Protein AF-A0A9N8W349-F1 (afdb_monomer_lite)

Organism: NCBI:txid60492

pLDDT: mean 71.84, std 16.45, range [30.66, 89.06]

Foldseek 3Di:
DDDDDPDDDDPPQQFFQHPLLVVQCVVVVFAADSVDSAFRGDDPLETETEGAAEDDPVSVVVSVVVDDPRGAYEYAYCHYDPVCVPPDDPRYHYHHRDVVSVVVVVVD

Secondary structure (DSSP, 8-state):
-----TT-----TTTSSSHHHHHHHHHTT-EE-TT-SS-SEEETTEEEEEEEEEE-HHHHHHHHHHS-TT-EEEEEEEEE-HHHHT--BTTEEEEEPPHHHHHHHTT-

Radius of gyration: 13.3 Å; chains: 1; bounding box: 29×31×35 Å

Sequence (108 aa):
MFDIHSGIICIAEHALNGKLAKLVATQLEYDYQPDNEHFCGKKGDVLLAVVDGMLTEGLINFLLNSMEKDKFLEIAALAVDPDLENKKFNNVKIGKVPNNILQHYARI

Structure (mmCIF, N/CA/C/O backbone):
data_AF-A0A9N8W349-F1
#
_entry.id   AF-A0A9N8W349-F1
#
loop_
_atom_site.group_PDB
_atom_site.id
_atom_site.type_symbol
_atom_site.label_atom_id
_atom_site.label_alt_id
_atom_site.label_comp_id
_atom_site.label_asym_id
_atom_site.label_entity_id
_atom_site.label_seq_id
_atom_site.pdbx_PDB_ins_code
_atom_site.Cartn_x
_atom_site.Cartn_y
_atom_site.Cartn_z
_atom_site.occupancy
_atom_site.B_iso_or_equiv
_atom_site.auth_seq_id
_atom_site.auth_comp_id
_atom_site.auth_asym_id
_atom_site.auth_atom_id
_atom_site.pdbx_PDB_model_num
ATOM 1 N N . MET A 1 1 ? 4.325 5.483 -25.857 1.00 35.94 1 MET A N 1
ATOM 2 C CA . MET A 1 1 ? 4.867 6.853 -25.957 1.00 35.94 1 MET A CA 1
ATOM 3 C C . MET A 1 1 ? 4.936 7.358 -24.530 1.00 35.94 1 MET A C 1
ATOM 5 O O . MET A 1 1 ? 3.895 7.406 -23.894 1.00 35.94 1 MET A O 1
ATOM 9 N N . PHE A 1 2 ? 6.138 7.534 -23.984 1.00 41.00 2 PHE A N 1
ATOM 10 C CA . PHE A 1 2 ? 6.337 7.947 -22.592 1.00 41.00 2 PHE A CA 1
ATOM 11 C C . PHE A 1 2 ? 6.650 9.436 -22.605 1.00 41.00 2 PHE A C 1
ATOM 13 O O . PHE A 1 2 ? 7.668 9.829 -23.174 1.00 41.00 2 PHE A O 1
ATOM 20 N N . ASP A 1 3 ? 5.752 10.239 -22.047 1.00 30.66 3 ASP A N 1
ATOM 21 C CA . ASP A 1 3 ? 5.934 11.680 -21.935 1.00 30.66 3 ASP A CA 1
ATOM 22 C C . ASP A 1 3 ? 6.421 11.996 -20.519 1.00 30.66 3 ASP A C 1
ATOM 24 O O . ASP A 1 3 ? 5.766 11.674 -19.527 1.00 30.66 3 ASP A O 1
ATOM 28 N N . ILE A 1 4 ? 7.640 12.525 -20.432 1.00 46.28 4 ILE A N 1
ATOM 29 C CA . ILE A 1 4 ? 8.297 12.890 -19.179 1.00 46.28 4 ILE A CA 1
ATOM 30 C C . ILE A 1 4 ? 8.110 14.393 -19.019 1.00 46.28 4 ILE A C 1
ATOM 32 O O . ILE A 1 4 ? 8.878 15.173 -19.576 1.00 46.28 4 ILE A O 1
ATOM 36 N N . HIS A 1 5 ? 7.118 14.799 -18.232 1.00 31.69 5 HIS A N 1
ATOM 37 C CA . HIS A 1 5 ? 6.961 16.183 -17.802 1.00 31.69 5 HIS A CA 1
ATOM 38 C C . HIS A 1 5 ? 6.812 16.227 -16.274 1.00 31.69 5 HIS A C 1
ATOM 40 O O . HIS A 1 5 ? 5.848 15.728 -15.708 1.00 31.69 5 HIS A O 1
ATOM 46 N N . SER A 1 6 ? 7.810 16.825 -15.617 1.00 33.75 6 SER A N 1
ATOM 47 C CA . SER A 1 6 ? 7.753 17.408 -14.270 1.00 33.75 6 SER A CA 1
ATOM 48 C C . SER A 1 6 ? 6.986 16.634 -13.189 1.00 33.75 6 SER A C 1
ATOM 50 O O . SER A 1 6 ? 5.827 16.928 -12.930 1.00 33.75 6 SER A O 1
ATOM 52 N N . GLY A 1 7 ? 7.659 15.729 -12.468 1.00 39.03 7 GLY A N 1
ATOM 53 C CA . GLY A 1 7 ? 7.273 15.340 -11.098 1.00 39.03 7 GLY A CA 1
ATOM 54 C C . GLY A 1 7 ? 5.860 14.771 -10.882 1.00 39.03 7 GLY A C 1
ATOM 55 O O . GLY A 1 7 ? 5.415 14.716 -9.737 1.00 39.03 7 GLY A O 1
ATOM 56 N N . ILE A 1 8 ? 5.147 14.358 -11.933 1.00 30.77 8 ILE A N 1
ATOM 57 C CA . ILE A 1 8 ? 3.734 13.976 -11.870 1.00 30.77 8 ILE A CA 1
ATOM 58 C C . ILE A 1 8 ? 3.502 12.665 -12.638 1.00 30.77 8 ILE A C 1
ATOM 60 O O . ILE A 1 8 ? 3.690 12.581 -13.844 1.00 30.77 8 ILE A O 1
ATOM 64 N N . ILE A 1 9 ? 3.085 11.659 -11.861 1.00 41.50 9 ILE A N 1
ATOM 65 C CA . ILE A 1 9 ? 2.110 10.598 -12.163 1.00 41.50 9 ILE A CA 1
ATOM 66 C C . ILE A 1 9 ? 2.326 9.832 -13.479 1.00 41.50 9 ILE A C 1
ATOM 68 O O . ILE A 1 9 ? 1.770 10.171 -14.519 1.00 41.50 9 ILE A O 1
ATOM 72 N N . CYS A 1 10 ? 3.006 8.686 -13.389 1.00 32.94 10 CYS A N 1
ATOM 73 C CA . CYS A 1 10 ? 2.864 7.628 -14.386 1.00 32.94 10 CYS A CA 1
ATOM 74 C C . CYS A 1 10 ? 1.788 6.641 -13.909 1.00 32.94 10 CYS A C 1
ATOM 76 O O . CYS A 1 10 ? 2.094 5.572 -13.382 1.00 32.94 10 CYS A O 1
ATOM 78 N N . ILE A 1 11 ? 0.510 7.002 -14.071 1.00 42.56 11 ILE A N 1
ATOM 79 C CA . ILE A 1 11 ? -0.534 5.982 -14.216 1.00 42.56 11 ILE A CA 1
ATOM 80 C C . ILE A 1 11 ? -0.391 5.509 -15.657 1.00 42.56 11 ILE A C 1
ATOM 82 O O . ILE A 1 11 ? -1.060 5.999 -16.561 1.00 42.56 11 ILE A O 1
ATOM 86 N N . ALA A 1 12 ? 0.553 4.603 -15.907 1.00 40.69 12 ALA A N 1
ATOM 87 C CA . ALA A 1 12 ? 0.427 3.817 -17.116 1.00 40.69 12 ALA A CA 1
ATOM 88 C C . ALA A 1 12 ? -0.868 3.014 -16.947 1.00 40.69 12 ALA A C 1
ATOM 90 O O . ALA A 1 12 ? -1.053 2.367 -15.917 1.00 40.69 12 ALA A O 1
ATOM 91 N N . GLU A 1 13 ? -1.737 3.007 -17.953 1.00 38.84 13 GLU A N 1
ATOM 92 C CA . GLU A 1 13 ? -2.923 2.135 -18.045 1.00 38.84 13 GLU A CA 1
ATOM 93 C C . GLU A 1 13 ? -2.604 0.638 -17.791 1.00 38.84 13 GLU A C 1
ATOM 95 O O . GLU A 1 13 ? -3.498 -0.182 -17.617 1.00 38.84 13 GLU A O 1
ATOM 100 N N . HIS A 1 14 ? -1.317 0.275 -17.712 1.00 38.00 14 HIS A N 1
ATOM 101 C CA . HIS A 1 14 ? -0.791 -1.047 -17.376 1.00 38.00 14 HIS A CA 1
ATOM 102 C C . HIS A 1 14 ? -0.240 -1.202 -15.937 1.00 38.00 14 HIS A C 1
ATOM 104 O O . HIS A 1 14 ? 0.042 -2.321 -15.515 1.00 38.00 14 HIS A O 1
ATOM 110 N N . ALA A 1 15 ? -0.045 -0.114 -15.183 1.00 48.66 15 ALA A N 1
ATOM 111 C CA . ALA A 1 15 ? 0.675 -0.103 -13.902 1.00 48.66 15 ALA A CA 1
ATOM 112 C C . ALA A 1 15 ? -0.211 -0.418 -12.687 1.00 48.66 15 ALA A C 1
ATOM 114 O O . ALA A 1 15 ? 0.281 -1.002 -11.726 1.00 48.66 15 ALA A O 1
ATOM 115 N N . LEU A 1 16 ? -1.508 -0.089 -12.741 1.00 51.12 16 LEU A N 1
ATOM 116 C CA . LEU A 1 16 ? -2.462 -0.444 -11.683 1.00 51.12 16 LEU A CA 1
ATOM 117 C C . LEU A 1 16 ? -3.071 -1.835 -11.924 1.00 51.12 16 LEU A C 1
ATOM 119 O O . LEU A 1 16 ? -3.204 -2.604 -10.990 1.00 51.12 16 LEU A O 1
ATOM 123 N N . ASN A 1 17 ? -3.343 -2.243 -13.166 1.00 52.22 17 ASN A N 1
ATOM 124 C CA . ASN A 1 17 ? -3.980 -3.540 -13.468 1.00 52.22 17 ASN A CA 1
ATOM 125 C C . ASN A 1 17 ? -3.067 -4.533 -14.212 1.00 52.22 17 ASN A C 1
ATOM 127 O O . ASN A 1 17 ? -3.532 -5.430 -14.912 1.00 52.22 17 ASN A O 1
ATOM 131 N N . GLY A 1 18 ? -1.749 -4.391 -14.056 1.00 58.19 18 GLY A N 1
ATOM 132 C CA . GLY A 1 18 ? -0.754 -5.251 -14.700 1.00 58.19 18 GLY A CA 1
ATOM 133 C C . GLY A 1 18 ? -0.558 -6.621 -14.037 1.00 58.19 18 GLY A C 1
ATOM 134 O O . GLY A 1 18 ? -1.143 -6.952 -13.001 1.00 58.19 18 GLY A O 1
ATOM 135 N N . LYS A 1 19 ? 0.357 -7.424 -14.603 1.00 69.44 19 LYS A N 1
ATOM 136 C CA . LYS A 1 19 ? 0.791 -8.717 -14.028 1.00 69.44 19 LYS A CA 1
ATOM 137 C C . LYS A 1 19 ? 1.229 -8.593 -12.564 1.00 69.44 19 LYS A C 1
ATOM 139 O O . LYS A 1 19 ? 0.961 -9.507 -11.786 1.00 69.44 19 LYS A O 1
ATOM 144 N N . LEU A 1 20 ? 1.870 -7.480 -12.192 1.00 72.44 20 LEU A N 1
ATOM 145 C CA . LEU A 1 20 ? 2.313 -7.228 -10.820 1.00 72.44 20 LEU A CA 1
ATOM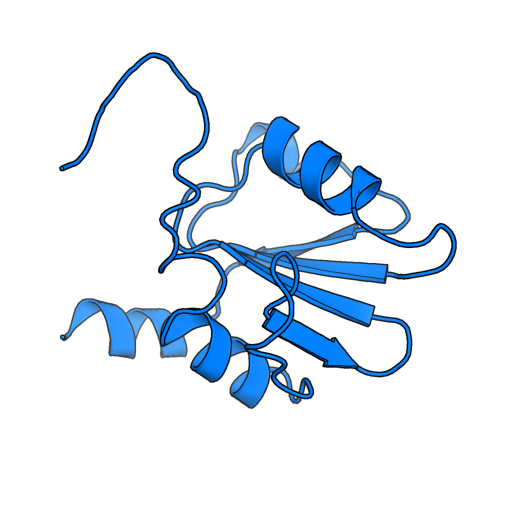 146 C C . LEU A 1 20 ? 1.130 -7.202 -9.850 1.00 72.44 20 LEU A C 1
ATOM 148 O O . LEU A 1 20 ? 1.149 -7.885 -8.830 1.00 72.44 20 LEU A O 1
ATOM 152 N N . ALA A 1 21 ? 0.073 -6.481 -10.213 1.00 75.50 21 ALA A N 1
ATOM 153 C CA . ALA A 1 21 ? -1.114 -6.335 -9.393 1.00 75.50 21 ALA A CA 1
ATOM 154 C C . ALA A 1 21 ? -1.816 -7.671 -9.141 1.00 75.50 21 ALA A C 1
ATOM 156 O O . ALA A 1 21 ? -2.150 -7.995 -8.003 1.00 75.50 21 ALA A O 1
ATOM 157 N N . LYS A 1 22 ? -1.936 -8.503 -10.182 1.00 77.50 22 LYS A N 1
ATOM 158 C CA . LYS A 1 22 ? -2.469 -9.864 -10.061 1.00 77.50 22 LYS A CA 1
ATOM 159 C C . LYS A 1 22 ? -1.627 -10.735 -9.127 1.00 77.50 22 LYS A C 1
ATOM 161 O O . LYS A 1 22 ? -2.180 -11.460 -8.302 1.00 77.50 22 LYS A O 1
ATOM 166 N N . LEU A 1 23 ? -0.301 -10.681 -9.253 1.00 80.38 23 LEU A N 1
ATOM 167 C CA . LEU A 1 23 ? 0.616 -11.467 -8.423 1.00 80.38 23 LEU A CA 1
ATOM 168 C C . LEU A 1 23 ? 0.550 -11.040 -6.950 1.00 80.38 23 LEU A C 1
ATOM 170 O O . LEU A 1 23 ? 0.465 -11.896 -6.072 1.00 80.38 23 LEU A O 1
ATOM 174 N N . VAL A 1 24 ? 0.539 -9.732 -6.684 1.00 81.12 24 VAL A N 1
ATOM 175 C CA . VAL A 1 24 ? 0.420 -9.177 -5.329 1.00 81.12 24 VAL A CA 1
ATOM 176 C C . VAL A 1 24 ? -0.948 -9.492 -4.728 1.00 81.12 24 VAL A C 1
ATOM 178 O O . VAL A 1 24 ? -1.004 -9.977 -3.603 1.00 81.12 24 VAL A O 1
ATOM 181 N N . ALA A 1 25 ? -2.036 -9.298 -5.478 1.00 82.81 25 ALA A N 1
ATOM 182 C CA . ALA A 1 25 ? -3.381 -9.648 -5.028 1.00 82.81 25 ALA A CA 1
ATOM 183 C C . ALA A 1 25 ? -3.481 -11.139 -4.684 1.00 82.81 25 ALA A C 1
ATOM 185 O O . ALA A 1 25 ? -3.957 -11.490 -3.611 1.00 82.81 25 ALA A O 1
ATOM 186 N N . THR A 1 26 ? -2.937 -12.011 -5.538 1.00 83.75 26 THR A N 1
ATOM 187 C CA . THR A 1 26 ? -2.893 -13.459 -5.283 1.00 83.75 26 THR A CA 1
ATOM 188 C C . THR A 1 26 ? -2.090 -13.780 -4.022 1.00 83.75 26 THR A C 1
ATOM 190 O O . THR A 1 26 ? -2.525 -14.580 -3.201 1.00 83.75 26 THR A O 1
ATOM 193 N N . GLN A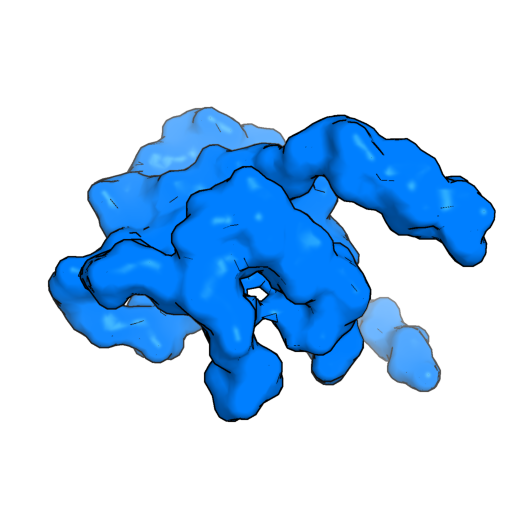 1 27 ? -0.924 -13.153 -3.842 1.00 82.62 27 GLN A N 1
ATOM 194 C CA . GLN A 1 27 ? -0.053 -13.421 -2.697 1.00 82.62 27 GLN A CA 1
ATOM 195 C C . GLN A 1 27 ? -0.623 -12.908 -1.369 1.00 82.62 27 GLN A C 1
ATOM 197 O O . GLN A 1 27 ? -0.394 -13.526 -0.334 1.00 82.62 27 GLN A O 1
ATOM 202 N N . LEU A 1 28 ? -1.350 -11.793 -1.395 1.00 80.69 28 LEU A N 1
ATOM 203 C CA . LEU A 1 28 ? -2.013 -11.215 -0.225 1.00 80.69 28 LEU A CA 1
ATOM 204 C C . LEU A 1 28 ? -3.440 -11.763 -0.015 1.00 80.69 28 LEU A C 1
ATOM 206 O O . LEU A 1 28 ? -4.142 -11.340 0.910 1.00 80.69 28 LEU A O 1
ATOM 210 N N . GLU A 1 29 ? -3.866 -12.707 -0.861 1.00 85.06 29 GLU A N 1
ATOM 211 C CA . GLU A 1 29 ? -5.195 -13.328 -0.850 1.00 85.06 29 GLU A CA 1
ATOM 212 C C . GLU A 1 29 ? -6.332 -12.295 -0.956 1.00 85.06 29 GLU A C 1
ATOM 214 O O . GLU A 1 29 ? -7.316 -12.342 -0.213 1.00 85.06 29 GLU A O 1
ATOM 219 N N . TYR A 1 30 ? -6.163 -11.315 -1.844 1.00 86.19 30 TYR A N 1
ATOM 220 C CA . TYR A 1 30 ? -7.209 -10.382 -2.255 1.00 86.19 30 TYR A CA 1
ATOM 221 C C . TYR A 1 30 ? -7.963 -10.934 -3.463 1.00 86.19 30 TYR A C 1
ATOM 223 O O . TYR A 1 30 ? -7.381 -11.569 -4.345 1.00 86.19 30 TYR A O 1
ATOM 231 N N . ASP A 1 31 ? -9.254 -10.624 -3.531 1.00 84.69 31 ASP A N 1
ATOM 232 C CA . ASP A 1 31 ? -10.062 -10.860 -4.720 1.00 84.69 31 ASP A CA 1
ATOM 233 C C . ASP A 1 31 ? -9.618 -9.876 -5.808 1.00 84.69 31 ASP A C 1
ATOM 235 O O . ASP A 1 31 ? -9.779 -8.667 -5.644 1.00 84.69 31 ASP A O 1
ATOM 239 N N . TYR A 1 32 ? -8.963 -10.371 -6.861 1.00 80.69 32 TYR A N 1
ATOM 240 C CA . TYR A 1 32 ? -8.403 -9.536 -7.928 1.00 80.69 32 TYR A CA 1
ATOM 241 C C . TYR A 1 32 ? -9.519 -9.009 -8.840 1.00 80.69 32 TYR A C 1
ATOM 243 O O . TYR A 1 32 ? -10.224 -9.794 -9.473 1.00 80.69 32 TYR A O 1
ATOM 251 N N . GLN A 1 33 ? -9.648 -7.685 -8.932 1.00 79.25 33 GLN A N 1
ATOM 252 C CA . GLN A 1 33 ? -10.712 -6.988 -9.660 1.00 79.25 33 GLN A CA 1
ATOM 253 C C . GLN A 1 33 ? -10.116 -6.140 -10.790 1.00 79.25 33 GLN A C 1
ATOM 255 O O . GLN A 1 33 ? -9.899 -4.945 -10.607 1.00 79.25 33 GLN A O 1
ATOM 260 N N . PRO A 1 34 ? -9.846 -6.734 -11.967 1.00 67.56 34 PRO A N 1
ATOM 261 C CA . PRO A 1 34 ? -9.229 -6.020 -13.086 1.00 67.56 34 PRO A CA 1
ATOM 262 C C . PRO A 1 34 ? -10.139 -4.951 -13.711 1.00 67.56 34 PRO A C 1
ATOM 264 O O . PRO A 1 34 ? -9.638 -4.051 -14.375 1.00 67.56 34 PRO A O 1
ATOM 267 N N . ASP A 1 35 ? -11.457 -5.047 -13.506 1.00 65.06 35 ASP A N 1
ATOM 268 C CA . ASP A 1 35 ? -12.451 -4.078 -13.993 1.00 65.06 35 ASP A CA 1
ATOM 269 C C . ASP A 1 35 ? -12.469 -2.766 -13.198 1.00 65.06 35 ASP A C 1
ATOM 271 O O . ASP A 1 35 ? -13.100 -1.795 -13.610 1.00 65.06 35 ASP A O 1
ATOM 275 N N . ASN A 1 36 ? -11.800 -2.715 -12.045 1.00 67.50 36 ASN A N 1
ATOM 276 C CA . ASN A 1 36 ? -11.767 -1.516 -11.227 1.00 67.50 36 ASN A CA 1
ATOM 277 C C . ASN A 1 36 ? -10.568 -0.643 -11.632 1.00 67.50 36 ASN A C 1
ATOM 279 O O . ASN A 1 36 ? -9.410 -1.059 -11.589 1.00 67.50 36 ASN A O 1
ATOM 283 N N . GLU A 1 37 ? -10.872 0.581 -12.061 1.00 61.47 37 GLU A N 1
ATOM 284 C CA . GLU A 1 37 ? -9.924 1.556 -12.618 1.00 61.47 37 GLU A CA 1
ATOM 285 C C . GLU A 1 37 ? -8.845 2.012 -11.620 1.00 61.47 37 GLU A C 1
ATOM 287 O O . GLU A 1 37 ? -7.743 2.375 -12.029 1.00 61.47 37 GLU A O 1
ATOM 292 N N . HIS A 1 38 ? -9.127 1.947 -10.315 1.00 70.44 38 HIS A N 1
ATOM 293 C CA . HIS A 1 38 ? -8.235 2.460 -9.269 1.00 70.44 38 HIS A CA 1
ATOM 294 C C . HIS A 1 38 ? -7.685 1.378 -8.334 1.00 70.44 38 HIS A C 1
ATOM 296 O O . HIS A 1 38 ? -6.618 1.561 -7.744 1.00 70.44 38 HIS A O 1
ATOM 302 N N . PHE A 1 39 ? -8.404 0.264 -8.176 1.00 80.31 39 PHE A N 1
ATOM 303 C CA . PHE A 1 39 ? -8.092 -0.758 -7.178 1.00 80.31 39 PHE A CA 1
ATOM 304 C C . PHE A 1 39 ? -7.995 -2.129 -7.825 1.00 80.31 39 PHE A C 1
ATOM 306 O O . PHE A 1 39 ? -8.936 -2.609 -8.434 1.00 80.31 39 PHE A O 1
ATOM 313 N N . CYS A 1 40 ? -6.873 -2.799 -7.629 1.00 78.62 40 CYS A N 1
ATOM 314 C CA . CYS A 1 40 ? -6.589 -4.079 -8.261 1.00 78.62 40 CYS A CA 1
ATOM 315 C C . CYS A 1 40 ? -7.243 -5.247 -7.526 1.00 78.62 40 CYS A C 1
ATOM 317 O O . CYS A 1 40 ? -7.297 -6.356 -8.050 1.00 78.62 40 CYS A O 1
ATOM 319 N N . GLY A 1 41 ? -7.679 -5.047 -6.283 1.00 81.81 41 GLY A N 1
ATOM 320 C CA . GLY A 1 41 ? -8.367 -6.091 -5.548 1.00 81.81 41 GLY A CA 1
ATOM 321 C C . GLY A 1 41 ? -9.077 -5.617 -4.295 1.00 81.81 41 GLY A C 1
ATOM 322 O O . GLY A 1 41 ? -8.910 -4.482 -3.847 1.00 81.81 41 GLY A O 1
ATOM 323 N N . LYS A 1 42 ? -9.890 -6.506 -3.729 1.00 85.81 42 LYS A N 1
ATOM 324 C CA . LYS A 1 42 ? -10.705 -6.236 -2.544 1.00 85.81 42 LYS A CA 1
ATOM 325 C C . LYS A 1 42 ? -10.692 -7.422 -1.584 1.00 85.81 42 LYS A C 1
ATOM 327 O O . LYS A 1 42 ? -10.752 -8.576 -1.999 1.00 85.81 42 LYS A O 1
ATOM 332 N N . LYS A 1 43 ? -10.639 -7.138 -0.285 1.00 87.12 43 LYS A N 1
ATOM 333 C CA . LYS A 1 43 ? -10.740 -8.122 0.796 1.00 87.12 43 LYS A CA 1
ATOM 334 C C . LYS A 1 43 ? -11.607 -7.540 1.909 1.00 87.12 43 LYS A C 1
ATOM 336 O O . LYS A 1 43 ? -11.134 -6.763 2.733 1.00 87.12 43 LYS A O 1
ATOM 341 N N . GLY A 1 44 ? -12.898 -7.877 1.895 1.00 87.44 44 GLY A N 1
ATOM 342 C CA . GLY A 1 44 ? -13.883 -7.246 2.782 1.00 87.44 44 GLY A CA 1
ATOM 343 C C . GLY A 1 44 ? -13.966 -5.738 2.527 1.00 87.44 44 GLY A C 1
ATOM 344 O O . GLY A 1 44 ? -14.255 -5.323 1.404 1.00 87.44 44 GLY A O 1
ATOM 345 N N . ASP A 1 45 ? -13.662 -4.937 3.546 1.00 87.94 45 ASP A N 1
ATOM 346 C CA . ASP A 1 45 ? -13.635 -3.467 3.487 1.00 87.94 45 ASP A CA 1
ATOM 347 C C . ASP A 1 45 ? -12.266 -2.887 3.099 1.00 87.94 45 ASP A C 1
ATOM 349 O O . ASP A 1 45 ? -12.094 -1.668 3.048 1.00 87.94 45 ASP A O 1
ATOM 353 N N . VAL A 1 46 ? -11.289 -3.747 2.798 1.00 88.69 46 VAL A N 1
ATOM 354 C CA . VAL A 1 46 ? -9.952 -3.334 2.365 1.00 88.69 46 VAL A CA 1
ATOM 355 C C . VAL A 1 46 ? -9.854 -3.380 0.841 1.00 88.69 46 VAL A C 1
ATOM 357 O O . VAL A 1 46 ? -10.130 -4.409 0.223 1.00 88.69 46 VAL A O 1
ATOM 360 N N . LEU A 1 47 ? -9.445 -2.272 0.231 1.00 87.69 47 LEU A N 1
ATOM 361 C CA . LEU A 1 47 ? -9.092 -2.170 -1.182 1.00 87.69 47 LEU A CA 1
ATOM 362 C C . LEU A 1 47 ? -7.573 -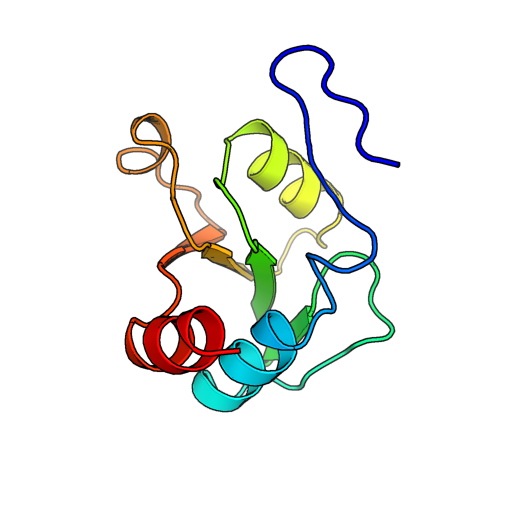2.240 -1.332 1.00 87.69 47 LEU A C 1
ATOM 364 O O . LEU A 1 47 ? -6.844 -1.645 -0.543 1.00 87.69 47 LEU A O 1
ATOM 368 N N . LEU A 1 48 ? -7.106 -2.944 -2.356 1.00 85.62 48 LEU A N 1
ATOM 369 C CA . LEU A 1 48 ? -5.696 -3.081 -2.696 1.00 85.62 48 LEU A CA 1
ATOM 370 C C . LEU A 1 48 ? -5.384 -2.245 -3.937 1.00 85.62 48 LEU A C 1
ATOM 372 O O . LEU A 1 48 ? -6.007 -2.431 -4.981 1.00 85.62 48 LEU A O 1
ATOM 376 N N . ALA A 1 49 ? -4.380 -1.380 -3.838 1.00 84.38 49 ALA A N 1
ATOM 377 C CA . ALA A 1 49 ? -3.791 -0.670 -4.966 1.00 84.38 49 ALA A CA 1
ATOM 378 C C . ALA A 1 49 ? -2.325 -1.084 -5.119 1.00 84.38 49 ALA A C 1
ATOM 380 O O . ALA A 1 49 ? -1.562 -1.066 -4.154 1.00 84.38 49 ALA A O 1
ATOM 381 N N . VAL A 1 50 ? -1.917 -1.459 -6.327 1.00 81.38 50 VAL A N 1
ATOM 382 C CA . VAL A 1 50 ? -0.534 -1.852 -6.612 1.00 81.38 50 VAL A CA 1
ATOM 383 C C . VAL A 1 50 ? 0.113 -0.811 -7.502 1.00 81.38 50 VAL A C 1
ATOM 385 O O . VAL A 1 50 ? -0.402 -0.497 -8.566 1.00 81.38 50 VAL A O 1
ATOM 388 N N . VAL A 1 51 ? 1.250 -0.282 -7.062 1.00 81.56 51 VAL A N 1
ATOM 389 C CA . VAL A 1 51 ? 1.986 0.770 -7.760 1.00 81.56 51 VAL A CA 1
ATOM 390 C C . VAL A 1 51 ? 3.298 0.192 -8.275 1.00 81.56 51 VAL A C 1
ATOM 392 O O . VAL A 1 51 ? 4.246 -0.026 -7.514 1.00 81.56 51 VAL A O 1
ATOM 395 N N . ASP A 1 52 ? 3.359 -0.028 -9.589 1.00 75.25 52 ASP A N 1
ATOM 396 C CA . ASP A 1 52 ? 4.580 -0.368 -10.332 1.00 75.25 52 ASP A CA 1
ATOM 397 C C . ASP A 1 52 ? 5.481 0.877 -10.489 1.00 75.25 52 ASP A C 1
ATOM 399 O O . ASP A 1 52 ? 5.785 1.341 -11.582 1.00 75.25 52 ASP A O 1
ATOM 403 N N . GLY A 1 53 ? 5.846 1.506 -9.372 1.00 75.75 53 GLY A N 1
ATOM 404 C CA . GLY A 1 53 ? 6.614 2.746 -9.368 1.00 75.75 53 GLY A CA 1
ATOM 405 C C . GLY A 1 53 ? 6.838 3.303 -7.968 1.00 75.75 53 GLY A C 1
ATOM 406 O O . GLY A 1 53 ? 6.731 2.587 -6.969 1.00 75.75 53 GLY A O 1
ATOM 407 N N . MET A 1 54 ? 7.161 4.596 -7.907 1.00 79.94 54 MET A N 1
ATOM 408 C CA . MET A 1 54 ? 7.320 5.312 -6.646 1.00 79.94 54 MET A CA 1
ATOM 409 C C . MET A 1 54 ? 5.970 5.824 -6.150 1.00 79.94 54 MET A C 1
ATOM 411 O O . MET A 1 54 ? 5.295 6.598 -6.831 1.00 79.94 54 MET A O 1
ATOM 415 N N . LEU A 1 55 ? 5.587 5.404 -4.950 1.00 83.88 55 LEU A N 1
ATOM 416 C CA . LEU A 1 55 ? 4.426 5.932 -4.255 1.00 83.88 55 LEU A CA 1
ATOM 417 C C . LEU A 1 55 ? 4.746 7.322 -3.716 1.00 83.88 55 LEU A C 1
ATOM 419 O O . LEU A 1 55 ? 5.668 7.464 -2.921 1.00 83.88 55 LEU A O 1
ATOM 423 N N . THR A 1 56 ? 3.957 8.313 -4.120 1.00 84.62 56 THR A N 1
ATOM 424 C CA . THR A 1 56 ? 4.050 9.700 -3.653 1.00 84.62 56 THR A CA 1
ATOM 425 C C . THR A 1 56 ? 2.781 10.106 -2.912 1.00 84.62 56 THR A C 1
ATOM 427 O O . THR A 1 56 ? 1.723 9.491 -3.064 1.00 84.62 56 THR A O 1
ATOM 430 N N . GLU A 1 57 ? 2.862 11.171 -2.114 1.00 84.50 57 GLU A N 1
ATOM 431 C CA . GLU A 1 57 ? 1.715 11.674 -1.352 1.00 84.50 57 GLU A CA 1
ATOM 432 C C . GLU A 1 57 ? 0.523 12.037 -2.239 1.00 84.50 57 GLU A C 1
ATOM 434 O O . GLU A 1 57 ? -0.620 11.719 -1.908 1.00 84.50 57 GLU A O 1
ATOM 439 N N . GLY A 1 58 ? 0.789 12.655 -3.393 1.00 83.75 58 GLY A N 1
ATOM 440 C CA . GLY A 1 58 ? -0.251 13.013 -4.354 1.00 83.75 58 GLY A CA 1
ATOM 441 C C . GLY A 1 58 ? -1.033 11.793 -4.840 1.00 83.75 58 GLY A C 1
ATOM 442 O O . GLY A 1 58 ? -2.255 11.862 -4.959 1.00 83.75 58 GLY A O 1
ATOM 443 N N . LEU A 1 59 ? -0.352 10.660 -5.040 1.00 81.25 59 LEU A N 1
ATOM 444 C CA . LEU A 1 59 ? -0.991 9.416 -5.464 1.00 81.25 59 LEU A CA 1
ATOM 445 C C . LEU A 1 59 ? -1.851 8.809 -4.350 1.00 81.25 59 LEU A C 1
ATOM 447 O O . LEU A 1 59 ? -2.968 8.369 -4.610 1.00 81.25 59 LEU A O 1
ATOM 451 N N . ILE A 1 60 ? -1.372 8.836 -3.103 1.00 83.00 60 ILE A N 1
ATOM 452 C CA . ILE A 1 60 ? -2.161 8.388 -1.946 1.00 83.00 60 ILE A CA 1
ATOM 453 C C . ILE A 1 60 ? -3.426 9.230 -1.816 1.00 83.00 60 ILE A C 1
ATOM 455 O O . ILE A 1 60 ? -4.517 8.684 -1.665 1.00 83.00 60 ILE A O 1
ATOM 459 N N . ASN A 1 61 ? -3.292 10.554 -1.904 1.00 84.12 61 ASN A N 1
ATOM 460 C CA . ASN A 1 61 ? -4.431 11.453 -1.806 1.00 84.12 61 ASN A CA 1
ATOM 461 C C . ASN A 1 61 ? -5.425 11.226 -2.954 1.00 84.12 61 ASN A C 1
ATOM 463 O O . ASN A 1 61 ? -6.630 11.224 -2.723 1.00 84.12 61 ASN A O 1
ATOM 467 N N . PHE A 1 62 ? -4.944 10.978 -4.173 1.00 83.25 62 PHE A N 1
ATOM 468 C CA . PHE A 1 62 ? -5.797 10.629 -5.309 1.00 83.25 62 PHE A CA 1
ATOM 469 C C . PHE A 1 62 ? -6.599 9.343 -5.052 1.00 83.25 62 PHE A C 1
ATOM 471 O O . PHE A 1 62 ? -7.824 9.360 -5.142 1.00 83.25 62 PHE A O 1
ATOM 478 N N . LEU A 1 63 ? -5.937 8.260 -4.628 1.00 81.19 63 LEU A N 1
ATOM 479 C CA . LEU A 1 63 ? -6.600 6.986 -4.317 1.00 81.19 63 LEU A CA 1
ATOM 480 C C . LEU A 1 63 ? -7.594 7.106 -3.153 1.00 81.19 63 LEU A C 1
ATOM 482 O O . LEU A 1 63 ? -8.660 6.496 -3.189 1.00 81.19 63 LEU A O 1
ATOM 486 N N . LEU A 1 64 ? -7.265 7.911 -2.140 1.00 83.25 64 LEU A N 1
ATOM 487 C CA . LEU A 1 64 ? -8.163 8.212 -1.025 1.00 83.25 64 LEU A CA 1
ATOM 488 C C . LEU A 1 64 ? -9.419 8.963 -1.473 1.00 83.25 64 LEU A C 1
ATOM 490 O O . LEU A 1 64 ? -10.499 8.686 -0.961 1.00 83.25 64 LEU A O 1
ATOM 494 N N . ASN A 1 65 ? -9.298 9.892 -2.425 1.00 83.75 65 ASN A N 1
ATOM 495 C CA . ASN A 1 65 ? -10.452 10.611 -2.970 1.00 83.75 65 ASN A CA 1
ATOM 496 C C . ASN A 1 65 ? -11.341 9.712 -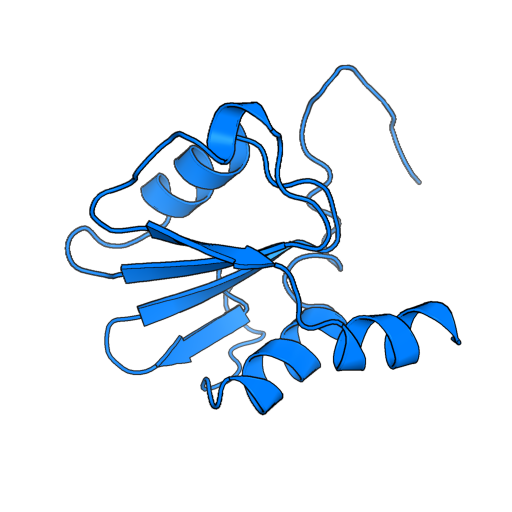3.843 1.00 83.75 65 ASN A C 1
ATOM 498 O O . ASN A 1 65 ? -12.552 9.916 -3.875 1.00 83.75 65 ASN A O 1
ATOM 502 N N . SER A 1 66 ? -10.763 8.707 -4.504 1.00 80.94 66 SER A N 1
ATOM 503 C CA . SER A 1 66 ? -11.509 7.702 -5.276 1.00 80.94 66 SER A CA 1
ATOM 504 C C . SER A 1 66 ? -12.129 6.593 -4.409 1.00 80.94 66 SER A C 1
ATOM 506 O O . SER A 1 66 ? -12.910 5.783 -4.907 1.00 80.94 66 SER A O 1
ATOM 508 N N . MET A 1 67 ? -11.792 6.527 -3.119 1.00 82.00 67 MET A N 1
ATOM 509 C CA . MET A 1 67 ? -12.277 5.520 -2.174 1.00 82.00 67 MET A CA 1
ATOM 510 C C . MET A 1 67 ? -13.520 5.998 -1.400 1.00 82.00 67 MET A C 1
ATOM 512 O O . MET A 1 67 ? -13.682 7.172 -1.076 1.00 82.00 67 MET A O 1
ATOM 516 N N . GLU A 1 68 ? -14.397 5.059 -1.034 1.00 78.00 68 GLU A N 1
ATOM 517 C CA . GLU A 1 68 ? -15.530 5.323 -0.138 1.00 78.00 68 GLU A CA 1
ATOM 518 C C . GLU A 1 68 ? -15.088 5.555 1.319 1.00 78.00 68 GLU A C 1
ATOM 520 O O . GLU A 1 68 ? -14.181 4.894 1.820 1.00 78.00 68 GLU A O 1
ATOM 525 N N . LYS A 1 69 ? -15.787 6.452 2.029 1.00 69.94 69 LYS A N 1
ATOM 526 C CA . LYS A 1 69 ? -15.374 7.037 3.323 1.00 69.94 69 LYS A CA 1
ATOM 527 C C . LYS A 1 69 ? -15.269 6.093 4.538 1.00 69.94 69 LYS A C 1
ATOM 529 O O . LYS A 1 69 ? -14.997 6.581 5.626 1.00 69.94 69 LYS A O 1
ATOM 534 N N . ASP A 1 70 ? -15.420 4.786 4.376 1.00 79.44 70 ASP A N 1
ATOM 535 C CA . ASP A 1 70 ? -15.331 3.803 5.473 1.00 79.44 70 ASP A CA 1
ATOM 536 C C . ASP A 1 70 ? -14.443 2.596 5.128 1.00 79.44 70 ASP A C 1
ATOM 538 O O . ASP A 1 70 ? -14.376 1.610 5.854 1.00 79.44 70 ASP A O 1
ATOM 542 N N . LYS A 1 71 ? -13.742 2.662 3.993 1.00 84.44 71 LYS A N 1
ATOM 543 C CA . LYS A 1 71 ? -12.874 1.581 3.535 1.00 84.44 71 LYS A CA 1
ATOM 544 C C . LYS A 1 71 ? -11.433 1.802 3.977 1.00 84.44 71 LYS A C 1
ATOM 546 O O . LYS A 1 71 ? -11.009 2.913 4.305 1.00 84.44 71 LYS A O 1
ATOM 551 N N . PHE A 1 72 ? -10.681 0.711 3.981 1.00 89.06 72 PHE A N 1
ATOM 552 C CA . PHE A 1 72 ? -9.241 0.721 4.195 1.00 89.06 72 PHE A CA 1
ATOM 553 C C . PHE A 1 72 ? -8.530 0.577 2.858 1.00 89.06 72 PHE A C 1
ATOM 555 O O . PHE A 1 72 ? -8.954 -0.200 2.006 1.00 89.06 72 PHE A O 1
ATOM 562 N N . LEU A 1 73 ? -7.434 1.302 2.676 1.00 87.00 73 LEU A N 1
ATOM 563 C CA . LEU A 1 73 ? -6.599 1.220 1.486 1.00 87.00 73 LEU A CA 1
ATOM 564 C C . LEU A 1 73 ? -5.275 0.560 1.838 1.00 87.00 73 LEU A C 1
ATOM 566 O O . LEU A 1 73 ? -4.509 1.092 2.634 1.00 87.00 73 LEU A O 1
ATOM 570 N N . GLU A 1 74 ? -4.972 -0.574 1.227 1.00 88.19 74 GLU A N 1
ATOM 571 C CA . GLU A 1 74 ? -3.635 -1.149 1.252 1.00 88.19 74 GLU A CA 1
ATOM 572 C C . GLU A 1 74 ? -2.939 -0.832 -0.073 1.00 88.19 74 GLU A C 1
ATOM 574 O O . GLU A 1 74 ? -3.442 -1.160 -1.145 1.00 88.19 74 GLU A O 1
ATOM 579 N N . ILE A 1 75 ? -1.795 -0.150 -0.008 1.00 86.06 75 ILE A N 1
ATOM 580 C CA . ILE A 1 75 ? -1.021 0.232 -1.191 1.00 86.06 75 ILE A CA 1
ATOM 581 C C . ILE A 1 75 ? 0.269 -0.572 -1.202 1.00 86.06 75 ILE A C 1
ATOM 583 O O . ILE A 1 75 ? 1.093 -0.410 -0.306 1.00 86.06 75 ILE A O 1
ATOM 587 N N . ALA A 1 76 ? 0.461 -1.407 -2.219 1.00 84.88 76 ALA A N 1
ATOM 588 C CA . ALA A 1 76 ? 1.691 -2.151 -2.442 1.00 84.88 76 ALA A CA 1
ATOM 589 C C . ALA A 1 76 ? 2.518 -1.464 -3.533 1.00 84.88 76 ALA A C 1
ATOM 591 O O . ALA A 1 76 ? 2.180 -1.551 -4.711 1.00 84.88 76 ALA A O 1
ATOM 592 N N . ALA A 1 77 ? 3.606 -0.795 -3.155 1.00 83.75 77 ALA A N 1
ATOM 593 C CA . ALA A 1 77 ? 4.459 -0.071 -4.098 1.00 83.75 77 ALA A CA 1
ATOM 594 C C . ALA A 1 77 ? 5.858 -0.684 -4.224 1.00 83.75 77 ALA A C 1
ATOM 596 O O . ALA A 1 77 ? 6.405 -1.218 -3.255 1.00 83.75 77 ALA A O 1
ATOM 597 N N . LEU A 1 78 ? 6.444 -0.596 -5.421 1.00 78.69 78 LEU A N 1
ATOM 598 C CA . LEU A 1 78 ? 7.846 -0.956 -5.670 1.00 78.69 78 LEU A CA 1
ATOM 599 C C . LEU A 1 78 ? 8.798 -0.110 -4.822 1.00 78.69 78 LEU A C 1
ATOM 601 O O . LEU A 1 78 ? 9.692 -0.631 -4.156 1.00 78.69 78 LEU A O 1
ATOM 605 N N . ALA A 1 79 ? 8.572 1.200 -4.841 1.00 79.62 79 ALA A N 1
ATOM 606 C CA . ALA A 1 79 ? 9.292 2.171 -4.041 1.00 79.62 79 ALA A CA 1
ATOM 607 C C . ALA A 1 79 ? 8.290 3.063 -3.310 1.00 79.62 79 ALA A C 1
ATOM 609 O O . ALA A 1 79 ? 7.222 3.379 -3.828 1.00 79.62 79 ALA A O 1
ATOM 610 N N . VAL A 1 80 ? 8.642 3.474 -2.098 1.00 83.31 80 VAL A N 1
ATOM 611 C CA . VAL A 1 80 ? 7.864 4.428 -1.309 1.00 83.31 80 VAL A CA 1
ATOM 612 C C . VAL A 1 80 ? 8.726 5.663 -1.149 1.00 83.31 80 VAL A C 1
ATOM 614 O O . VAL A 1 80 ? 9.908 5.532 -0.827 1.00 83.31 80 VAL A O 1
ATOM 617 N N . ASP A 1 81 ? 8.151 6.830 -1.416 1.00 82.19 81 ASP A N 1
ATOM 618 C CA . ASP A 1 81 ? 8.834 8.094 -1.194 1.00 82.19 81 ASP A CA 1
ATOM 619 C C . ASP A 1 81 ? 9.238 8.226 0.293 1.00 82.19 81 ASP A C 1
ATOM 621 O O . ASP A 1 81 ? 8.423 7.929 1.175 1.00 82.19 81 ASP A O 1
ATOM 625 N N . PRO A 1 82 ? 10.488 8.610 0.603 1.00 79.44 82 PRO A N 1
ATOM 626 C CA . PRO A 1 82 ? 10.983 8.670 1.978 1.00 79.44 82 PRO A CA 1
ATOM 627 C C . PRO A 1 82 ? 10.206 9.655 2.865 1.00 79.44 82 PRO A C 1
ATOM 629 O O . PRO A 1 82 ? 10.104 9.426 4.074 1.00 79.44 82 PRO A O 1
ATOM 632 N N . ASP A 1 83 ? 9.589 10.699 2.298 1.00 81.56 83 ASP A N 1
ATOM 633 C CA . ASP A 1 83 ? 8.719 11.611 3.050 1.00 81.56 83 ASP A CA 1
ATOM 634 C C . ASP A 1 83 ? 7.453 10.899 3.565 1.00 81.56 83 ASP A C 1
ATOM 636 O O . ASP A 1 83 ? 6.867 11.301 4.575 1.00 81.56 83 ASP A O 1
ATOM 640 N N . LEU A 1 84 ? 7.053 9.789 2.934 1.00 78.69 84 LEU A N 1
ATOM 641 C CA . LEU A 1 84 ? 5.902 8.985 3.343 1.00 78.69 84 LEU A CA 1
ATOM 642 C C . LEU A 1 84 ? 6.225 7.941 4.407 1.00 78.69 84 LEU A C 1
ATOM 644 O O . LEU A 1 84 ? 5.311 7.518 5.112 1.00 78.69 84 LEU A O 1
ATOM 648 N N . GLU A 1 85 ? 7.485 7.526 4.567 1.00 71.88 85 GLU A N 1
ATOM 649 C CA . GLU A 1 85 ? 7.847 6.480 5.539 1.00 71.88 85 GLU A CA 1
ATOM 650 C C . GLU A 1 85 ? 7.516 6.896 6.985 1.00 71.88 85 GLU A C 1
ATOM 652 O O . GLU A 1 85 ? 7.192 6.052 7.821 1.00 71.88 85 GLU A O 1
ATOM 657 N N . ASN A 1 86 ? 7.514 8.203 7.265 1.00 72.56 86 ASN A N 1
ATOM 658 C CA . ASN A 1 86 ? 7.134 8.763 8.565 1.00 72.56 86 ASN A CA 1
ATOM 659 C C . ASN A 1 86 ? 5.668 9.221 8.636 1.00 72.56 86 ASN A C 1
ATOM 661 O O . ASN A 1 86 ? 5.184 9.585 9.713 1.00 72.56 86 ASN A O 1
ATOM 665 N N . LYS A 1 87 ? 4.942 9.210 7.512 1.00 78.25 87 LYS A N 1
ATOM 666 C CA . LYS A 1 87 ? 3.580 9.733 7.427 1.00 78.25 87 LYS A CA 1
ATOM 667 C C . LYS A 1 87 ? 2.576 8.610 7.666 1.00 78.25 87 LYS A C 1
ATOM 669 O O . LYS A 1 87 ? 2.479 7.651 6.906 1.00 78.25 87 LYS A O 1
ATOM 674 N N . LYS A 1 88 ? 1.811 8.727 8.752 1.00 73.81 88 LYS A N 1
ATOM 675 C CA . LYS A 1 88 ? 0.717 7.799 9.052 1.00 73.81 88 LYS A CA 1
ATOM 676 C C . LYS A 1 88 ? -0.585 8.331 8.481 1.00 73.81 88 LYS A C 1
ATOM 678 O O . LYS A 1 88 ? -0.965 9.469 8.735 1.00 73.81 88 LYS A O 1
ATOM 683 N N . PHE A 1 89 ? -1.284 7.466 7.767 1.00 80.94 89 PHE A N 1
ATOM 684 C CA . PHE A 1 89 ? -2.630 7.705 7.280 1.00 80.94 89 PHE A CA 1
ATOM 685 C C . PHE A 1 89 ? -3.576 6.815 8.088 1.00 80.94 89 PHE A C 1
ATOM 687 O O . PHE A 1 89 ? -3.310 5.627 8.249 1.00 80.94 89 PHE A O 1
ATOM 694 N N . ASN A 1 90 ? -4.674 7.364 8.609 1.00 77.12 90 ASN A N 1
ATOM 695 C CA . ASN A 1 90 ? -5.590 6.604 9.472 1.00 77.12 90 ASN A CA 1
ATOM 696 C C . ASN A 1 90 ? -6.215 5.384 8.774 1.00 77.12 90 ASN A C 1
ATOM 698 O O . ASN A 1 90 ? -6.407 4.351 9.410 1.00 77.12 90 ASN A O 1
ATOM 702 N N . ASN A 1 91 ? -6.489 5.498 7.473 1.00 85.06 91 ASN A N 1
ATOM 703 C CA . ASN A 1 91 ? -7.184 4.482 6.681 1.00 85.06 91 ASN A CA 1
ATOM 704 C C . ASN A 1 91 ? -6.308 3.917 5.553 1.00 85.06 91 ASN A C 1
ATOM 706 O O . ASN A 1 91 ? -6.818 3.199 4.698 1.00 85.06 91 ASN A O 1
ATOM 710 N N . VAL A 1 92 ? -5.006 4.235 5.525 1.00 85.44 92 VAL A N 1
ATOM 711 C CA . VAL A 1 92 ? -4.085 3.727 4.496 1.00 85.44 92 VAL A CA 1
ATOM 712 C C . VAL A 1 92 ? -2.945 2.969 5.141 1.00 85.44 92 VAL A C 1
ATOM 714 O O . VAL A 1 92 ? -2.246 3.474 6.019 1.00 85.44 92 VAL A O 1
ATOM 717 N N . LYS A 1 93 ? -2.723 1.760 4.645 1.00 86.50 93 LYS A N 1
ATOM 718 C CA . LYS A 1 93 ? -1.572 0.940 4.964 1.00 86.50 93 LYS A CA 1
ATOM 719 C C . LYS A 1 93 ? -0.659 0.892 3.751 1.00 86.50 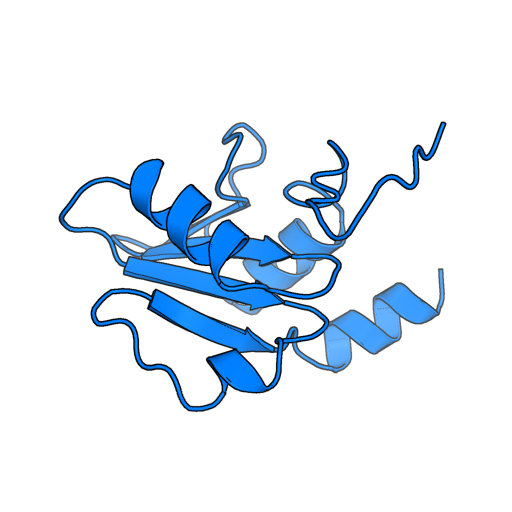93 LYS A C 1
ATOM 721 O O . LYS A 1 93 ? -1.021 0.373 2.701 1.00 86.50 93 LYS A O 1
ATOM 726 N N . ILE A 1 94 ? 0.532 1.450 3.909 1.00 84.94 94 ILE A N 1
ATOM 727 C CA . ILE A 1 94 ? 1.557 1.428 2.871 1.00 84.94 94 ILE A CA 1
ATOM 728 C C . ILE A 1 94 ? 2.419 0.187 3.093 1.00 84.94 94 ILE A C 1
ATOM 730 O O . ILE A 1 94 ? 2.994 -0.001 4.166 1.00 84.94 94 ILE A O 1
ATOM 734 N N . GLY A 1 95 ? 2.490 -0.665 2.079 1.00 78.94 95 GLY A N 1
ATOM 735 C CA . GLY A 1 95 ? 3.342 -1.842 2.019 1.00 78.94 95 GLY A CA 1
ATOM 736 C C . GLY A 1 95 ? 4.314 -1.743 0.848 1.00 78.94 95 GLY A C 1
ATOM 737 O O . GLY A 1 95 ? 3.993 -1.219 -0.218 1.00 78.94 95 GLY A O 1
ATOM 738 N N . LYS A 1 96 ? 5.522 -2.274 1.031 1.00 76.25 96 LYS A N 1
ATOM 739 C CA . LYS A 1 96 ? 6.430 -2.510 -0.095 1.00 76.25 96 LYS A CA 1
ATOM 740 C C . LYS A 1 96 ? 6.022 -3.808 -0.782 1.00 76.25 96 LYS A C 1
ATOM 742 O O . LYS A 1 96 ? 5.647 -4.770 -0.106 1.00 76.25 96 LYS A O 1
ATOM 747 N N . VAL A 1 97 ? 6.091 -3.838 -2.111 1.00 75.00 97 VAL A N 1
ATOM 748 C CA . VAL A 1 97 ? 5.842 -5.066 -2.869 1.00 75.00 97 VAL A CA 1
ATOM 749 C C . VAL A 1 97 ? 6.813 -6.145 -2.374 1.00 75.00 97 VAL A C 1
ATOM 751 O O . VAL A 1 97 ? 8.021 -5.905 -2.299 1.00 75.00 97 VAL A O 1
ATOM 754 N N . PRO A 1 98 ? 6.310 -7.332 -2.008 1.00 69.75 98 PRO A N 1
ATOM 755 C CA . PRO A 1 98 ? 7.141 -8.393 -1.463 1.00 69.75 98 PRO A CA 1
ATOM 756 C C . PRO A 1 98 ? 8.232 -8.827 -2.448 1.00 69.75 98 PRO A C 1
ATOM 758 O O . PRO A 1 98 ? 7.989 -9.055 -3.634 1.00 69.75 98 PRO A O 1
ATOM 761 N N . ASN A 1 99 ? 9.449 -8.994 -1.926 1.00 66.50 99 ASN A N 1
ATOM 762 C CA . ASN A 1 99 ? 10.664 -9.190 -2.724 1.00 66.50 99 ASN A CA 1
ATOM 763 C C . ASN A 1 99 ? 10.623 -10.442 -3.628 1.00 66.50 99 ASN A C 1
ATOM 765 O O . ASN A 1 99 ? 11.259 -10.474 -4.679 1.00 66.50 99 ASN A O 1
ATOM 769 N N . ASN A 1 100 ? 9.837 -11.459 -3.257 1.00 66.69 100 ASN A N 1
ATOM 770 C CA . ASN A 1 100 ? 9.630 -12.658 -4.077 1.00 66.69 100 ASN A CA 1
ATOM 771 C C . ASN A 1 100 ? 8.910 -12.352 -5.400 1.00 66.69 100 ASN A C 1
ATOM 773 O O . ASN A 1 100 ? 9.195 -12.989 -6.412 1.00 66.69 100 ASN A O 1
ATOM 777 N N . ILE A 1 101 ? 8.007 -11.368 -5.409 1.00 69.50 101 ILE A N 1
ATOM 778 C CA . ILE A 1 101 ? 7.324 -10.908 -6.625 1.00 69.50 101 ILE A CA 1
ATOM 779 C C . ILE A 1 101 ? 8.309 -10.114 -7.492 1.00 69.50 101 ILE A C 1
ATOM 781 O O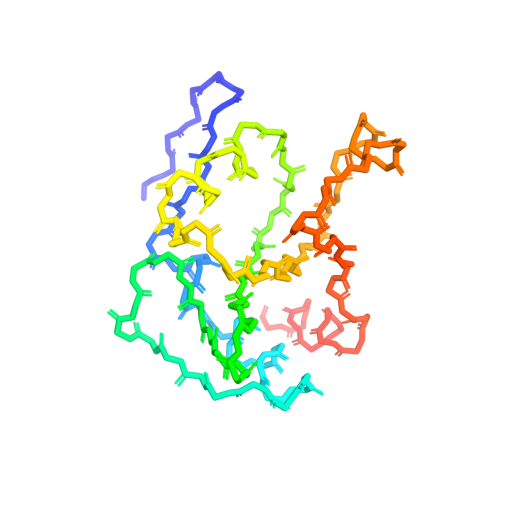 . ILE A 1 101 ? 8.373 -10.318 -8.703 1.00 69.50 101 ILE A O 1
ATOM 785 N N . LEU A 1 102 ? 9.137 -9.276 -6.858 1.00 63.81 102 LEU A N 1
ATOM 786 C CA . LEU A 1 102 ? 10.149 -8.456 -7.532 1.00 63.81 102 LEU A CA 1
ATOM 787 C C . LEU A 1 102 ? 11.182 -9.299 -8.273 1.00 63.81 102 LEU A C 1
ATOM 789 O O . LEU A 1 102 ? 11.515 -8.999 -9.414 1.00 63.81 102 LEU A O 1
ATOM 793 N N . GLN A 1 103 ? 11.639 -10.394 -7.666 1.00 60.72 103 GLN A N 1
ATOM 794 C CA . GLN A 1 103 ? 12.555 -11.330 -8.319 1.00 60.72 103 GLN A CA 1
ATOM 795 C C . GLN A 1 103 ? 11.952 -12.013 -9.548 1.00 60.72 103 GLN A C 1
ATOM 797 O O . GLN A 1 103 ? 12.679 -12.330 -10.487 1.00 60.72 103 GLN A O 1
ATOM 802 N N . HIS A 1 104 ? 10.641 -12.258 -9.544 1.00 59.56 104 HIS A N 1
ATOM 803 C CA . HIS A 1 104 ? 9.953 -12.854 -10.685 1.00 59.56 104 HIS A CA 1
ATOM 804 C C . HIS A 1 104 ? 9.715 -11.827 -11.802 1.00 59.56 104 HIS A C 1
ATOM 806 O O . HIS A 1 104 ? 9.789 -12.174 -12.977 1.00 59.56 104 HIS A O 1
ATOM 812 N N . TYR A 1 105 ? 9.480 -10.563 -11.437 1.00 54.59 105 TYR A N 1
ATOM 813 C CA . TYR A 1 105 ? 9.258 -9.463 -12.376 1.00 54.59 105 TYR A CA 1
ATOM 814 C C . TYR A 1 105 ? 10.556 -8.917 -12.995 1.00 54.59 105 TYR A C 1
ATOM 816 O O . TYR A 1 105 ? 10.586 -8.605 -14.174 1.00 54.59 105 TYR A O 1
ATOM 824 N N . ALA A 1 106 ? 11.664 -8.870 -12.251 1.00 55.12 106 ALA A N 1
ATOM 825 C CA . ALA A 1 106 ? 12.960 -8.391 -12.753 1.00 55.12 106 ALA A CA 1
ATOM 826 C C . ALA A 1 106 ? 13.662 -9.365 -13.725 1.00 55.12 106 ALA A C 1
ATOM 828 O O . ALA A 1 106 ? 14.771 -9.094 -14.184 1.00 55.12 106 ALA A O 1
ATOM 829 N N . ARG A 1 107 ? 13.059 -10.530 -13.987 1.00 46.38 107 ARG A N 1
ATOM 830 C CA . ARG A 1 107 ? 13.621 -11.602 -14.820 1.00 46.38 107 ARG A CA 1
ATOM 831 C C . ARG A 1 107 ? 12.905 -11.791 -16.159 1.00 46.38 107 ARG A C 1
ATOM 833 O O . ARG A 1 107 ? 13.305 -12.689 -16.900 1.00 46.38 107 ARG A O 1
ATOM 840 N N . ILE A 1 108 ? 11.861 -11.007 -16.432 1.00 48.03 108 ILE A N 1
ATOM 841 C CA . ILE A 1 108 ? 11.084 -11.042 -17.682 1.00 48.03 108 ILE A CA 1
ATOM 842 C C . ILE A 1 108 ? 11.440 -9.888 -18.611 1.00 48.03 108 ILE A C 1
ATOM 844 O O . ILE A 1 108 ? 11.850 -8.823 -18.105 1.00 48.03 108 ILE A O 1
#